Protein AF-A0A3D2PA11-F1 (afdb_monomer_lite)

Radius of gyration: 15.33 Å; chains: 1; bounding box: 35×35×40 Å

pLDDT: mean 89.42, std 8.68, range [53.09, 97.31]

Secondary structure (DSSP, 8-state):
---HHHHHHH----TT--SSSHHHHHHHHHHHTTPPP---TT------TTTT---SHHHHHHHHHHHHHHHHHHHHHHSS-HHHHHIIIII-TT--

Sequence (96 aa):
MMPRSTFETLGYFDERFLTGVEDIDYFYRARLAGLKMYMTSAVWYWHKEGATRDSSKEMSDQNKINHDENIRRFNEKWGFNCCSEMYVKIFNENQL

Structure (mmCIF, N/CA/C/O backbone):
data_AF-A0A3D2PA11-F1
#
_entry.id   AF-A0A3D2PA11-F1
#
loop_
_atom_site.group_PDB
_atom_site.id
_atom_site.type_symbol
_atom_site.label_atom_id
_atom_site.label_alt_id
_atom_site.label_comp_id
_atom_site.label_asym_id
_atom_site.label_entity_id
_atom_site.label_seq_id
_atom_site.pdbx_PDB_ins_code
_atom_site.Cartn_x
_atom_site.Cartn_y
_atom_site.Cartn_z
_atom_site.occupancy
_atom_site.B_iso_or_equiv
_atom_site.auth_seq_id
_atom_site.auth_comp_id
_atom_site.auth_asym_id
_atom_site.auth_atom_id
_atom_site.pdbx_PDB_model_num
ATOM 1 N N . MET A 1 1 ? -4.978 -13.092 2.676 1.00 83.94 1 MET A N 1
ATOM 2 C CA . MET A 1 1 ? -6.340 -13.199 2.096 1.00 83.94 1 MET A CA 1
ATOM 3 C C . MET A 1 1 ? -7.164 -12.016 2.570 1.00 83.94 1 MET A C 1
ATOM 5 O O . MET A 1 1 ? -6.891 -11.525 3.657 1.00 83.94 1 MET A O 1
ATOM 9 N N . MET A 1 2 ? -8.140 -11.567 1.782 1.00 90.06 2 MET A N 1
ATOM 10 C CA . MET A 1 2 ? -8.952 -10.386 2.085 1.00 90.06 2 MET A CA 1
ATOM 11 C C . MET A 1 2 ? -10.428 -10.652 1.742 1.00 90.06 2 MET A C 1
ATOM 13 O O . MET A 1 2 ? -10.691 -11.154 0.647 1.00 90.06 2 MET A O 1
ATOM 17 N N . PRO A 1 3 ? -11.388 -10.330 2.630 1.00 93.00 3 PRO A N 1
ATOM 18 C CA . PRO A 1 3 ? -12.811 -10.398 2.308 1.00 93.00 3 PRO A CA 1
ATOM 19 C C . PRO A 1 3 ? -13.186 -9.441 1.172 1.00 93.00 3 PRO A C 1
ATOM 21 O O . PRO A 1 3 ? -12.688 -8.319 1.105 1.00 93.00 3 PRO A O 1
ATOM 24 N N . ARG A 1 4 ? -14.135 -9.845 0.320 1.00 95.00 4 ARG A N 1
ATOM 25 C CA . ARG A 1 4 ? -14.679 -8.988 -0.748 1.00 95.00 4 ARG A CA 1
ATOM 26 C C . ARG A 1 4 ? -15.220 -7.663 -0.207 1.00 95.00 4 ARG A C 1
ATOM 28 O O . ARG A 1 4 ? -14.944 -6.619 -0.784 1.00 95.00 4 ARG A O 1
ATOM 35 N N . SER A 1 5 ? -15.925 -7.707 0.922 1.00 95.31 5 SER A N 1
ATOM 36 C CA . SER A 1 5 ? -16.489 -6.513 1.556 1.00 95.31 5 SER A CA 1
ATOM 37 C C . SER A 1 5 ? -15.420 -5.479 1.918 1.00 95.31 5 SER A C 1
ATOM 39 O O . SER A 1 5 ? -15.663 -4.283 1.793 1.00 95.31 5 SER A O 1
ATOM 41 N N . THR A 1 6 ? -14.218 -5.915 2.315 1.00 94.00 6 THR A N 1
ATOM 42 C CA . THR A 1 6 ? -13.088 -5.012 2.577 1.00 94.00 6 THR A CA 1
ATOM 43 C C . THR A 1 6 ? -12.672 -4.273 1.311 1.00 94.00 6 THR A C 1
ATOM 45 O O . THR A 1 6 ? -12.464 -3.067 1.358 1.00 94.00 6 THR A O 1
ATOM 48 N N . PHE A 1 7 ? -12.600 -4.978 0.181 1.00 94.38 7 PHE A N 1
ATOM 49 C CA . PHE A 1 7 ? -12.246 -4.388 -1.108 1.00 94.38 7 PHE A CA 1
ATOM 50 C C . PHE A 1 7 ? -13.283 -3.375 -1.596 1.00 94.38 7 PHE A C 1
ATOM 52 O O . PHE A 1 7 ? -12.935 -2.280 -2.023 1.00 94.38 7 PHE A O 1
ATOM 59 N N . GLU A 1 8 ? -14.563 -3.705 -1.452 1.00 95.12 8 GLU A N 1
ATOM 60 C CA . GLU A 1 8 ? -15.666 -2.811 -1.817 1.00 95.12 8 GLU A CA 1
ATOM 61 C C . GLU A 1 8 ? -15.737 -1.578 -0.902 1.00 95.12 8 GLU A C 1
ATOM 63 O O . GLU A 1 8 ? -16.064 -0.490 -1.364 1.00 95.1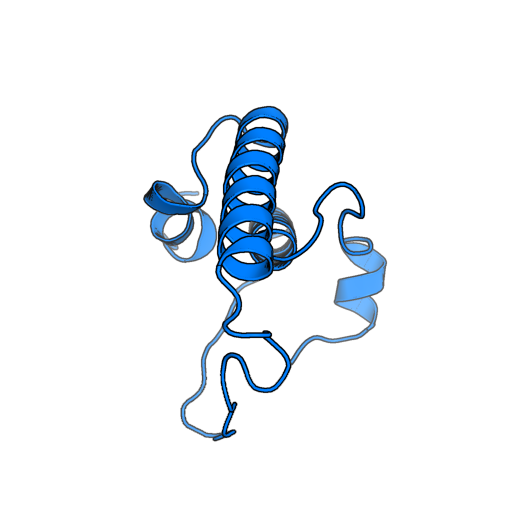2 8 GLU A O 1
ATOM 68 N N . THR A 1 9 ? -15.375 -1.724 0.377 1.00 95.50 9 THR A N 1
ATOM 69 C CA . THR A 1 9 ? -15.392 -0.619 1.351 1.00 95.50 9 THR A CA 1
ATOM 70 C C . THR A 1 9 ? -14.199 0.322 1.185 1.00 95.50 9 THR A C 1
ATOM 72 O O . THR A 1 9 ? -14.366 1.536 1.238 1.00 95.50 9 THR A O 1
ATOM 75 N N . LEU A 1 10 ? -12.986 -0.212 0.997 1.00 96.06 10 LEU A N 1
ATOM 76 C CA . LEU A 1 10 ? -11.775 0.607 0.852 1.00 96.06 10 LEU A CA 1
ATOM 77 C C . LEU A 1 10 ? -11.633 1.226 -0.544 1.00 96.06 10 LEU A C 1
ATOM 79 O O . LEU A 1 10 ? -10.851 2.165 -0.715 1.00 96.06 10 LEU A O 1
ATOM 83 N N . GLY A 1 11 ? -12.365 0.695 -1.525 1.00 95.81 11 GLY A N 1
ATOM 84 C CA . GLY A 1 11 ? -12.214 1.013 -2.937 1.00 95.81 11 GLY A CA 1
ATOM 85 C C . GLY A 1 11 ? -11.063 0.245 -3.587 1.00 95.81 11 GLY A C 1
ATOM 86 O O . GLY A 1 11 ? -10.174 -0.279 -2.915 1.00 95.81 11 GLY A O 1
ATOM 87 N N . TYR A 1 12 ? -11.073 0.210 -4.917 1.00 94.38 12 TYR A N 1
ATOM 88 C CA . TYR A 1 12 ? -10.134 -0.546 -5.748 1.00 94.38 12 TYR A CA 1
ATOM 89 C C . TYR A 1 12 ? -8.672 -0.072 -5.619 1.00 94.38 12 TYR A C 1
ATOM 91 O O . TYR A 1 12 ? -8.352 0.877 -4.893 1.00 94.38 12 TYR A O 1
ATOM 99 N N . PHE A 1 13 ? -7.758 -0.752 -6.314 1.00 95.31 13 PHE A N 1
ATOM 100 C CA . PHE A 1 13 ? -6.393 -0.256 -6.487 1.00 95.31 13 PHE A CA 1
ATOM 101 C C . PHE A 1 13 ? -6.400 1.070 -7.250 1.00 95.31 13 PHE A C 1
ATOM 103 O O . PHE A 1 13 ? -7.272 1.330 -8.076 1.00 95.31 13 PHE A O 1
ATOM 110 N N . ASP A 1 14 ? -5.435 1.925 -6.934 1.00 95.00 14 ASP A N 1
ATOM 111 C CA . ASP A 1 14 ? -5.295 3.218 -7.587 1.00 95.00 14 ASP A CA 1
ATOM 112 C C . ASP A 1 14 ? -4.566 3.032 -8.922 1.00 95.00 14 ASP A C 1
ATOM 114 O O . ASP A 1 14 ? -3.358 2.809 -8.956 1.00 95.00 14 ASP A O 1
ATOM 118 N N . GLU A 1 15 ? -5.313 3.116 -10.023 1.00 94.38 15 GLU A N 1
ATOM 119 C CA . GLU A 1 15 ? -4.820 2.867 -11.388 1.00 94.38 15 GLU A CA 1
ATOM 120 C C . GLU A 1 15 ? -3.773 3.885 -11.862 1.00 94.38 15 GLU A C 1
ATOM 122 O O . GLU A 1 15 ? -3.183 3.740 -12.933 1.00 94.38 15 GLU A O 1
ATOM 127 N N . ARG A 1 16 ? -3.499 4.923 -11.062 1.00 93.56 16 ARG A N 1
ATOM 128 C CA . ARG A 1 16 ? -2.365 5.813 -11.304 1.00 93.56 16 ARG A CA 1
ATOM 129 C C . ARG A 1 16 ? -1.035 5.122 -11.040 1.00 93.56 16 ARG A C 1
ATOM 131 O O . ARG A 1 16 ? -0.029 5.643 -11.495 1.00 93.56 16 ARG A O 1
ATOM 138 N N . PHE A 1 17 ? -0.970 4.009 -10.320 1.00 93.38 17 PHE A N 1
ATOM 139 C CA . PHE A 1 17 ? 0.267 3.239 -10.198 1.00 93.38 17 PHE A CA 1
ATOM 140 C C . PHE A 1 17 ? 0.376 2.247 -11.358 1.00 93.38 17 PHE A C 1
ATOM 142 O O . PHE A 1 17 ? -0.586 1.556 -11.672 1.00 93.38 17 PHE A O 1
ATOM 149 N N . LEU A 1 18 ? 1.543 2.191 -12.010 1.00 87.69 18 LEU A N 1
ATOM 150 C CA . LEU A 1 18 ? 1.784 1.256 -13.115 1.00 87.69 18 LEU A CA 1
ATOM 151 C C . LEU A 1 18 ? 1.950 -0.184 -12.602 1.00 87.69 18 LEU A C 1
ATOM 153 O O . LEU A 1 18 ? 1.002 -0.955 -12.563 1.00 87.69 18 LEU A O 1
ATOM 157 N N . THR A 1 19 ? 3.165 -0.571 -12.213 1.00 84.44 19 THR A N 1
ATOM 158 C CA . THR A 1 19 ? 3.435 -1.888 -11.624 1.00 84.44 19 THR A CA 1
ATOM 159 C C . THR A 1 19 ? 4.280 -1.712 -10.372 1.00 84.44 19 THR A C 1
ATOM 161 O O . THR A 1 19 ? 5.392 -1.185 -10.450 1.00 84.44 19 THR A O 1
ATOM 164 N N . GLY A 1 20 ? 3.762 -2.169 -9.234 1.00 86.56 20 GLY A N 1
ATOM 165 C CA . GLY A 1 20 ? 4.353 -2.002 -7.910 1.00 86.56 20 GLY A CA 1
ATOM 166 C C . GLY A 1 20 ? 3.897 -0.712 -7.222 1.00 86.56 20 GLY A C 1
ATOM 167 O O . GLY A 1 20 ? 3.601 0.283 -7.881 1.00 86.56 20 GLY A O 1
ATOM 168 N N . VAL A 1 21 ? 3.929 -0.707 -5.884 1.00 94.31 21 VAL A N 1
ATOM 169 C CA . VAL A 1 21 ? 3.491 0.391 -4.992 1.00 94.31 21 VAL A CA 1
ATOM 170 C C . VAL A 1 21 ? 1.966 0.495 -4.828 1.00 94.31 21 VAL A C 1
ATOM 172 O O . VAL A 1 21 ? 1.513 0.995 -3.796 1.00 94.31 21 VAL A O 1
ATOM 175 N N . GLU A 1 22 ? 1.153 -0.024 -5.755 1.00 95.00 22 GLU A N 1
ATOM 176 C CA . GLU A 1 22 ? -0.311 -0.043 -5.610 1.00 95.00 22 GLU A CA 1
ATOM 177 C C . GLU A 1 22 ? -0.783 -0.854 -4.396 1.00 95.00 22 GLU A C 1
ATOM 179 O O . GLU A 1 22 ? -1.777 -0.514 -3.750 1.00 95.00 22 GLU A O 1
ATOM 184 N N . ASP A 1 23 ? -0.050 -1.914 -4.069 1.00 93.56 23 ASP A N 1
ATOM 185 C CA . ASP A 1 23 ? -0.277 -2.761 -2.907 1.00 93.56 23 ASP A CA 1
ATOM 186 C C . ASP A 1 23 ? 0.041 -2.015 -1.607 1.00 93.56 23 ASP A C 1
ATOM 188 O O . ASP A 1 23 ? -0.758 -2.044 -0.671 1.00 93.56 23 ASP A O 1
ATOM 192 N N . ILE A 1 24 ? 1.146 -1.264 -1.572 1.00 95.06 24 ILE A N 1
ATOM 193 C CA . ILE A 1 24 ? 1.529 -0.418 -0.435 1.00 95.06 24 ILE A CA 1
ATOM 194 C C . ILE A 1 24 ? 0.484 0.677 -0.186 1.00 95.06 24 ILE A C 1
ATOM 196 O O . ILE A 1 24 ? 0.090 0.895 0.961 1.00 95.06 24 ILE A O 1
ATOM 200 N N . ASP A 1 25 ? 0.001 1.343 -1.240 1.00 96.50 25 ASP A N 1
ATOM 201 C CA . ASP A 1 25 ? -1.100 2.311 -1.142 1.00 96.50 25 ASP A CA 1
ATOM 202 C C . ASP A 1 25 ? -2.349 1.688 -0.518 1.00 96.50 25 ASP A C 1
ATOM 204 O O . ASP A 1 25 ? -2.943 2.246 0.409 1.00 96.50 25 ASP A O 1
ATOM 208 N N . TYR A 1 26 ? -2.729 0.509 -1.006 1.00 95.56 26 TYR A N 1
ATOM 209 C CA . TYR A 1 26 ? -3.898 -0.204 -0.519 1.00 95.56 26 TYR A CA 1
ATOM 210 C C . TYR A 1 26 ? -3.748 -0.607 0.955 1.00 95.56 26 TYR A C 1
ATOM 212 O O . TYR A 1 26 ? -4.662 -0.410 1.759 1.00 95.56 26 TYR A O 1
ATOM 220 N N . PHE A 1 27 ? -2.580 -1.121 1.340 1.00 94.25 27 PHE A N 1
ATOM 221 C CA . PHE A 1 27 ? -2.254 -1.474 2.721 1.00 94.25 27 PHE A CA 1
ATOM 222 C C . PHE A 1 27 ? -2.289 -0.266 3.652 1.00 94.25 27 PHE A C 1
ATOM 224 O O . PHE A 1 27 ? -2.813 -0.357 4.765 1.00 94.25 27 PHE A O 1
ATOM 231 N N . TYR A 1 28 ? -1.802 0.884 3.189 1.00 95.00 28 TYR A N 1
ATOM 232 C CA . TYR A 1 28 ? -1.860 2.110 3.969 1.00 95.00 28 TYR A CA 1
ATOM 233 C C . TYR A 1 28 ? -3.303 2.601 4.147 1.00 95.00 28 TYR A C 1
ATOM 235 O O . TYR A 1 28 ? -3.705 2.915 5.266 1.00 95.00 28 TYR A O 1
ATOM 243 N N . ARG A 1 29 ? -4.137 2.559 3.098 1.00 95.94 29 ARG A N 1
ATOM 244 C CA . ARG A 1 29 ? -5.581 2.844 3.218 1.00 95.94 29 ARG A CA 1
ATOM 245 C C . ARG A 1 29 ? -6.284 1.902 4.191 1.00 95.94 29 ARG A C 1
ATOM 247 O O . ARG A 1 29 ? -7.073 2.360 5.014 1.00 95.94 29 ARG A O 1
ATOM 254 N N . ALA A 1 30 ? -5.977 0.606 4.140 1.00 94.62 30 ALA A N 1
ATOM 255 C CA . ALA A 1 30 ? -6.518 -0.367 5.085 1.00 94.62 30 ALA A CA 1
ATOM 256 C C . ALA A 1 30 ? -6.131 -0.017 6.532 1.00 94.62 30 ALA A C 1
ATOM 258 O O . ALA A 1 30 ? -6.986 -0.034 7.419 1.00 94.62 30 ALA A O 1
ATOM 259 N N . ARG A 1 31 ? -4.871 0.376 6.762 1.00 92.94 31 ARG A N 1
ATOM 260 C C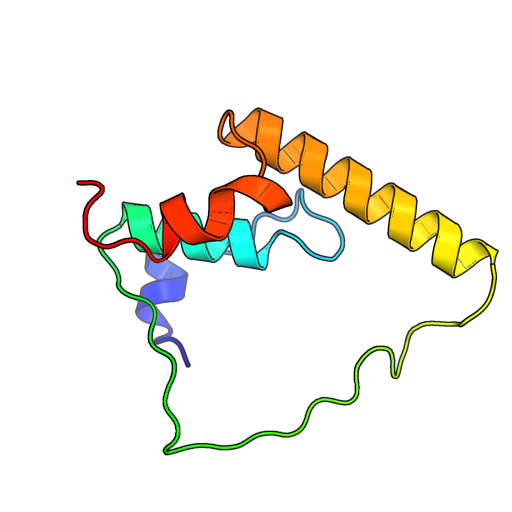A . ARG A 1 31 ? -4.387 0.821 8.075 1.00 92.94 31 ARG A CA 1
ATOM 261 C C . ARG A 1 31 ? -5.119 2.067 8.573 1.00 92.94 31 ARG A C 1
ATOM 263 O O . ARG A 1 31 ? -5.514 2.098 9.739 1.00 92.94 31 ARG A O 1
ATOM 270 N N . LEU A 1 32 ? -5.315 3.064 7.707 1.00 93.62 32 LEU A N 1
ATOM 271 C CA . LEU A 1 32 ? -6.067 4.286 8.020 1.00 93.62 32 LEU A CA 1
ATOM 272 C C . LEU A 1 32 ? -7.538 3.993 8.347 1.00 93.62 32 LEU A C 1
ATOM 274 O O . LEU A 1 32 ? -8.120 4.657 9.198 1.00 93.62 32 LEU A O 1
ATOM 278 N N . ALA A 1 33 ? -8.118 2.957 7.737 1.00 94.19 33 ALA A N 1
ATOM 279 C CA . ALA A 1 33 ? -9.452 2.454 8.061 1.00 94.19 33 ALA A CA 1
ATOM 280 C C . ALA A 1 33 ? -9.501 1.586 9.340 1.00 94.19 33 ALA A C 1
ATOM 282 O O . ALA A 1 33 ? -10.527 0.976 9.634 1.00 94.19 33 ALA A O 1
ATOM 283 N N . GLY A 1 34 ? -8.400 1.496 10.096 1.00 92.75 34 GLY A N 1
ATOM 284 C CA . GLY A 1 34 ? -8.321 0.734 11.346 1.00 92.75 34 GLY A CA 1
ATOM 285 C C . GLY A 1 34 ? -8.186 -0.779 11.162 1.00 92.75 34 GLY A C 1
ATOM 286 O O . GLY A 1 34 ? -8.282 -1.524 12.139 1.00 92.75 34 GLY A O 1
ATOM 287 N N . LEU A 1 35 ? -7.954 -1.256 9.937 1.00 92.38 35 LEU A N 1
ATOM 288 C CA . LEU A 1 35 ? -7.743 -2.675 9.672 1.00 92.38 35 LEU A CA 1
ATOM 289 C C . LEU A 1 35 ? -6.296 -3.071 9.961 1.00 92.38 35 LEU A C 1
ATOM 291 O O . LEU A 1 35 ? -5.353 -2.307 9.746 1.00 92.38 35 LEU A O 1
ATOM 295 N N . LYS A 1 36 ? -6.130 -4.309 10.427 1.00 88.94 36 LYS A N 1
ATOM 296 C CA . LYS A 1 36 ? -4.828 -4.904 10.719 1.00 88.94 36 LYS A CA 1
ATOM 297 C C . LYS A 1 36 ? -4.428 -5.884 9.628 1.00 88.94 36 LYS A C 1
ATOM 299 O O . LYS A 1 36 ? -5.238 -6.684 9.159 1.00 88.94 36 LYS A O 1
ATOM 304 N N . MET A 1 37 ? -3.156 -5.838 9.258 1.00 88.56 37 MET A N 1
ATOM 305 C CA . MET A 1 37 ? -2.546 -6.808 8.360 1.00 88.56 37 MET A CA 1
ATOM 306 C C . MET A 1 37 ? -1.862 -7.901 9.171 1.00 88.56 37 MET A C 1
ATOM 308 O O . MET A 1 37 ? -1.109 -7.610 10.096 1.00 88.56 37 MET A O 1
ATOM 312 N N . TYR A 1 38 ? -2.094 -9.156 8.792 1.00 88.12 38 TYR A N 1
ATOM 313 C CA . TYR A 1 38 ? -1.524 -10.313 9.472 1.00 88.12 38 TYR A CA 1
ATOM 314 C C . TYR A 1 38 ? -0.781 -11.212 8.492 1.00 88.12 38 TYR A C 1
ATOM 316 O O . TYR A 1 38 ? -1.287 -11.533 7.415 1.00 88.12 38 TYR A O 1
ATOM 324 N N . MET A 1 39 ? 0.395 -11.666 8.915 1.00 89.06 39 MET A N 1
ATOM 325 C CA . MET A 1 39 ? 1.090 -12.798 8.311 1.00 89.06 39 MET A CA 1
ATOM 326 C C . MET A 1 39 ? 0.884 -14.029 9.194 1.00 89.06 39 MET A C 1
ATOM 328 O O . MET A 1 39 ? 0.870 -13.921 10.418 1.00 89.06 39 MET A O 1
ATOM 332 N N . THR A 1 40 ? 0.709 -15.198 8.580 1.00 90.75 40 THR A N 1
ATOM 333 C CA . THR A 1 40 ? 0.518 -16.465 9.297 1.00 90.75 40 THR A CA 1
ATOM 334 C C . THR A 1 40 ? 1.462 -17.526 8.756 1.00 90.75 40 THR A C 1
ATOM 336 O O . THR A 1 40 ? 1.618 -17.660 7.547 1.00 90.75 40 THR A O 1
ATOM 339 N N . SER A 1 41 ? 2.069 -18.299 9.655 1.00 94.25 41 SER A N 1
ATOM 340 C CA . SER A 1 41 ? 2.899 -19.462 9.320 1.00 94.25 41 SER A CA 1
ATOM 341 C C . SER A 1 41 ? 2.080 -20.732 9.066 1.00 94.25 41 SER A C 1
ATOM 343 O O . SER A 1 41 ? 2.642 -21.769 8.720 1.00 94.25 41 SER A O 1
ATOM 345 N N . ALA A 1 42 ? 0.753 -20.673 9.226 1.00 96.44 42 ALA A N 1
ATOM 346 C CA . ALA A 1 42 ? -0.138 -21.810 8.998 1.00 96.44 42 ALA A CA 1
ATOM 347 C C . ALA A 1 42 ? -0.337 -22.139 7.507 1.00 96.44 42 ALA A C 1
ATOM 349 O O . ALA A 1 42 ? -0.820 -23.219 7.177 1.00 96.44 42 ALA A O 1
ATOM 350 N N . VAL A 1 43 ? 0.007 -21.215 6.605 1.00 93.69 43 VAL A N 1
ATOM 351 C CA . VAL A 1 43 ? -0.162 -21.373 5.157 1.00 93.69 43 VAL A CA 1
ATOM 352 C C . VAL A 1 43 ? 1.133 -20.992 4.457 1.00 93.69 43 VAL A C 1
ATOM 354 O O . VAL A 1 43 ? 1.739 -19.973 4.775 1.00 93.69 43 VAL A O 1
ATOM 357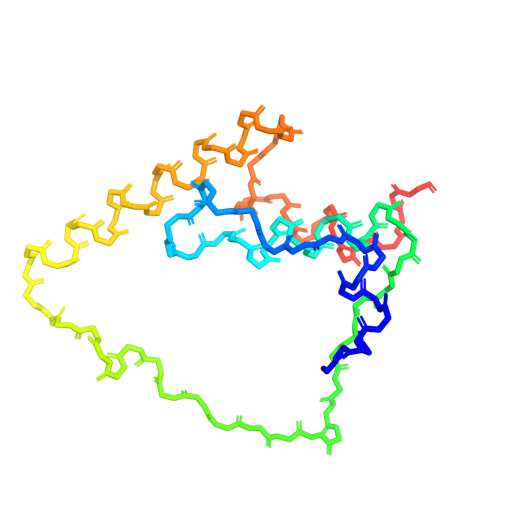 N N . TRP A 1 44 ? 1.532 -21.810 3.486 1.00 93.50 44 TRP A N 1
ATOM 358 C CA . TRP A 1 44 ? 2.751 -21.637 2.706 1.00 93.50 44 TRP A CA 1
ATOM 359 C C . TRP A 1 44 ? 2.377 -21.590 1.229 1.00 93.50 44 TRP A C 1
ATOM 361 O O . TRP A 1 44 ? 1.583 -22.402 0.758 1.00 93.50 44 TRP A O 1
ATOM 371 N N . TYR A 1 45 ? 2.949 -20.642 0.498 1.00 91.25 45 TYR A N 1
ATOM 372 C CA . TYR A 1 45 ? 2.829 -20.557 -0.952 1.00 91.25 45 TYR A CA 1
ATOM 373 C C . TYR A 1 45 ? 4.199 -20.254 -1.547 1.00 91.25 45 TYR A C 1
ATOM 375 O O . TYR A 1 45 ? 5.038 -19.611 -0.917 1.00 91.25 45 TYR A O 1
ATOM 383 N N . TRP A 1 46 ? 4.431 -20.737 -2.763 1.00 92.62 46 TRP A N 1
ATOM 384 C CA . TRP A 1 46 ? 5.653 -20.468 -3.506 1.00 92.62 46 TRP A CA 1
ATOM 385 C C . TRP A 1 46 ? 5.369 -19.464 -4.618 1.00 92.6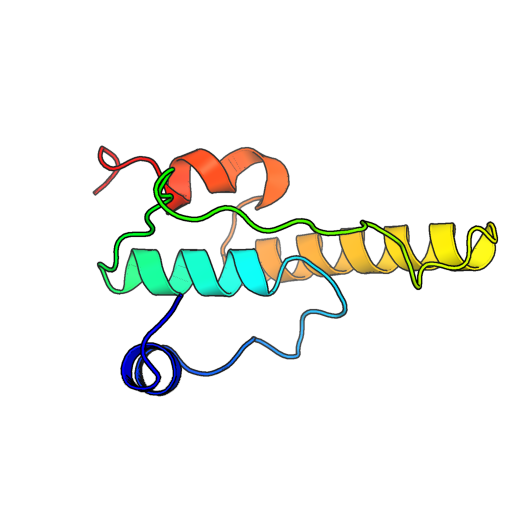2 46 TRP A C 1
ATOM 387 O O . TRP A 1 46 ? 4.374 -19.589 -5.332 1.00 92.62 46 TRP A O 1
ATOM 397 N N . HIS A 1 47 ? 6.247 -18.476 -4.768 1.00 88.38 47 HIS A N 1
ATOM 398 C CA . HIS A 1 47 ? 6.159 -17.463 -5.811 1.00 88.38 47 HIS A CA 1
ATOM 399 C C . HIS A 1 47 ? 7.478 -17.416 -6.583 1.00 88.38 47 HIS A C 1
ATOM 401 O O . HIS A 1 47 ? 8.532 -17.156 -6.003 1.00 88.38 47 HIS A O 1
ATOM 407 N N . LYS A 1 48 ? 7.423 -17.668 -7.898 1.00 89.62 48 LYS A N 1
ATOM 408 C CA . LYS A 1 48 ? 8.564 -17.459 -8.794 1.00 89.62 48 LYS A CA 1
ATOM 409 C C . LYS A 1 48 ? 8.628 -15.992 -9.191 1.00 89.62 48 LYS A C 1
ATOM 411 O O . LYS A 1 48 ? 7.963 -15.575 -10.139 1.00 89.62 48 LYS A O 1
ATOM 416 N N . GLU A 1 49 ? 9.439 -15.226 -8.480 1.00 82.69 49 GLU A N 1
ATOM 417 C CA . GLU A 1 49 ? 9.655 -13.826 -8.820 1.00 82.69 49 GLU A CA 1
ATOM 418 C C . GLU A 1 49 ? 10.222 -13.681 -10.243 1.00 82.69 49 GLU A C 1
ATOM 420 O O . GLU A 1 49 ? 11.066 -14.464 -10.682 1.00 82.69 49 GLU A O 1
ATOM 425 N N . GLY A 1 50 ? 9.728 -12.686 -10.984 1.00 78.25 50 GLY A N 1
ATOM 426 C CA . GLY A 1 50 ? 10.283 -12.318 -12.287 1.00 78.25 50 GLY A CA 1
ATOM 427 C C . GLY A 1 50 ? 10.045 -13.327 -13.411 1.00 78.25 50 GLY A C 1
ATOM 428 O O . GLY A 1 50 ? 10.669 -13.204 -14.457 1.00 78.25 50 GLY A O 1
ATOM 429 N N . ALA A 1 51 ? 9.136 -14.295 -13.246 1.00 76.12 51 ALA A N 1
ATOM 430 C CA . ALA A 1 51 ? 8.882 -15.336 -14.248 1.00 76.12 51 ALA A CA 1
ATOM 431 C C . ALA A 1 51 ? 8.493 -14.801 -15.643 1.00 76.12 51 ALA A C 1
ATOM 433 O O . ALA A 1 51 ? 8.714 -15.487 -16.637 1.00 76.12 51 ALA A O 1
ATOM 434 N N . THR A 1 52 ? 7.923 -13.596 -15.704 1.00 70.50 52 THR A N 1
ATOM 435 C CA . THR A 1 52 ? 7.504 -12.898 -16.929 1.00 70.50 52 THR A CA 1
ATOM 436 C C . THR A 1 52 ? 8.340 -11.655 -17.233 1.00 70.50 52 THR A C 1
ATOM 438 O O . THR A 1 52 ? 8.069 -10.967 -18.215 1.00 70.50 52 THR A O 1
ATOM 441 N N . ARG A 1 53 ? 9.343 -11.337 -16.405 1.00 71.00 53 ARG A N 1
ATOM 442 C CA . ARG A 1 53 ? 10.224 -10.196 -16.655 1.00 71.00 53 ARG A CA 1
ATOM 443 C C . ARG A 1 53 ? 11.243 -10.619 -17.702 1.00 71.00 53 ARG A C 1
ATOM 445 O O . ARG A 1 53 ? 12.071 -11.489 -17.445 1.00 71.00 53 ARG A O 1
ATOM 452 N N . ASP A 1 54 ? 11.168 -10.002 -18.874 1.00 68.62 54 ASP A N 1
ATOM 453 C CA . ASP A 1 54 ? 12.271 -10.045 -19.824 1.00 68.62 54 ASP A CA 1
ATOM 454 C C . ASP A 1 54 ? 13.514 -9.440 -19.149 1.00 68.62 54 ASP A C 1
ATOM 456 O O . ASP A 1 54 ? 13.450 -8.368 -18.543 1.00 68.62 54 ASP A O 1
ATOM 460 N N . SER A 1 55 ? 14.631 -10.163 -19.207 1.00 72.25 55 SER A N 1
ATOM 461 C CA . SER A 1 55 ? 15.915 -9.734 -18.650 1.00 72.25 55 SER A CA 1
ATOM 462 C C . SER A 1 55 ? 16.667 -8.777 -19.576 1.00 72.25 55 SER A C 1
ATOM 464 O O . SER A 1 55 ? 17.824 -8.448 -19.310 1.00 72.25 55 SER A O 1
ATOM 466 N N . SER A 1 56 ? 16.055 -8.360 -20.688 1.00 82.94 56 SER A N 1
ATOM 467 C CA . SER A 1 56 ? 16.608 -7.320 -21.542 1.00 82.94 56 SER A CA 1
ATOM 468 C C . SER A 1 56 ? 16.846 -6.030 -20.755 1.00 82.94 56 SER A C 1
ATOM 470 O O . SER A 1 56 ? 16.111 -5.657 -19.834 1.00 82.94 56 SER A O 1
ATOM 472 N N . LYS A 1 57 ? 17.915 -5.326 -21.131 1.00 82.12 57 LYS A N 1
ATOM 473 C CA . LYS A 1 57 ? 18.292 -4.062 -20.498 1.00 82.12 57 LYS A CA 1
ATOM 474 C C . LYS A 1 57 ? 17.164 -3.028 -20.594 1.00 82.12 57 LYS A C 1
ATOM 476 O O . LYS A 1 57 ? 16.882 -2.350 -19.617 1.00 82.12 57 LYS A O 1
ATOM 481 N N . GLU A 1 58 ? 16.486 -2.967 -21.737 1.00 81.75 58 GLU A N 1
ATOM 482 C CA . GLU A 1 58 ? 15.370 -2.051 -21.986 1.00 81.75 58 GLU A CA 1
ATOM 483 C C . GLU A 1 58 ? 14.211 -2.271 -21.005 1.00 81.75 58 GLU A C 1
ATOM 485 O O . GLU A 1 58 ? 13.740 -1.324 -20.376 1.00 81.75 58 GLU A O 1
ATOM 490 N N . MET A 1 59 ? 13.803 -3.525 -20.791 1.00 80.69 59 MET A N 1
ATOM 491 C CA . MET A 1 59 ? 12.751 -3.856 -19.830 1.00 80.69 59 MET A CA 1
ATOM 492 C C . MET A 1 59 ? 13.178 -3.543 -18.390 1.00 80.69 59 MET A C 1
ATOM 494 O O . MET A 1 59 ? 12.373 -3.083 -17.578 1.00 80.69 59 MET A O 1
ATOM 498 N N . SER A 1 60 ? 14.447 -3.779 -18.050 1.00 84.06 60 SER A N 1
ATOM 499 C CA . SER A 1 60 ? 15.002 -3.406 -16.745 1.00 84.06 60 SER A CA 1
ATOM 500 C C . SER A 1 60 ? 14.960 -1.891 -16.524 1.00 84.06 60 SER A C 1
ATOM 502 O O . SER A 1 60 ? 14.532 -1.435 -15.462 1.00 84.06 60 SER A O 1
ATOM 504 N N . ASP A 1 61 ? 15.359 -1.113 -17.528 1.00 86.50 61 ASP A N 1
ATOM 505 C CA . ASP A 1 61 ? 15.351 0.348 -17.473 1.00 86.50 61 ASP A CA 1
ATOM 506 C C . ASP A 1 61 ? 13.910 0.874 -17.353 1.00 86.50 61 ASP A C 1
ATOM 508 O O . ASP A 1 61 ? 13.625 1.697 -16.481 1.00 86.50 61 ASP A O 1
ATOM 512 N N . GLN A 1 62 ? 12.966 0.324 -18.124 1.00 86.12 62 GLN A N 1
ATOM 513 C CA . GLN A 1 62 ? 11.548 0.678 -18.024 1.00 86.12 62 GLN A CA 1
ATOM 514 C C . GLN A 1 62 ? 10.954 0.328 -16.652 1.00 86.12 62 GLN A C 1
ATOM 516 O O . GLN A 1 62 ? 10.207 1.121 -16.080 1.00 86.12 62 GLN A O 1
ATOM 521 N N . ASN A 1 63 ? 11.304 -0.832 -16.090 1.00 86.50 63 ASN A N 1
ATOM 522 C CA . ASN A 1 63 ? 10.882 -1.225 -14.745 1.00 86.50 63 ASN A CA 1
ATOM 523 C C . ASN A 1 63 ? 11.379 -0.240 -13.684 1.00 86.50 63 ASN A C 1
ATOM 525 O O . ASN A 1 63 ? 10.628 0.106 -12.774 1.00 86.50 63 ASN A O 1
ATOM 529 N N . LYS A 1 64 ? 12.627 0.224 -13.807 1.00 87.69 64 LYS A N 1
ATOM 530 C CA . LYS A 1 64 ? 13.196 1.228 -12.906 1.00 87.69 64 LYS A CA 1
ATOM 531 C C . LYS A 1 64 ? 12.460 2.563 -13.035 1.00 87.69 64 LYS A C 1
ATOM 533 O O . LYS A 1 64 ? 12.054 3.117 -12.021 1.00 87.69 64 LYS A O 1
ATOM 538 N N . ILE A 1 65 ? 12.217 3.029 -14.262 1.00 89.38 65 ILE A N 1
ATOM 539 C CA . ILE A 1 65 ? 11.460 4.264 -14.521 1.00 89.38 65 ILE A CA 1
ATOM 540 C C . ILE A 1 65 ? 10.056 4.175 -13.911 1.00 89.38 65 ILE A C 1
ATOM 542 O O . ILE A 1 65 ? 9.630 5.091 -13.212 1.00 89.38 65 ILE A O 1
ATOM 546 N N . ASN A 1 66 ? 9.351 3.061 -14.129 1.00 91.38 66 ASN A N 1
ATOM 547 C CA . ASN A 1 66 ? 8.014 2.844 -13.574 1.00 91.38 66 ASN A CA 1
ATOM 548 C C . ASN A 1 66 ? 8.030 2.839 -12.042 1.00 91.38 66 ASN A C 1
ATOM 550 O O . ASN A 1 66 ? 7.133 3.399 -11.417 1.00 91.38 66 ASN A O 1
ATOM 554 N N . HIS A 1 67 ? 9.047 2.222 -11.439 1.00 92.12 67 HIS A N 1
ATOM 555 C CA . HIS A 1 67 ? 9.208 2.189 -9.991 1.00 92.12 67 HIS A CA 1
ATOM 556 C C . HIS A 1 67 ? 9.442 3.589 -9.408 1.00 92.12 67 HIS A C 1
ATOM 558 O O . HIS A 1 67 ? 8.748 3.981 -8.471 1.00 92.12 67 HIS A O 1
ATOM 564 N N . ASP A 1 68 ? 10.360 4.360 -9.994 1.00 94.38 68 ASP A N 1
ATOM 565 C CA . ASP A 1 68 ? 10.681 5.720 -9.549 1.00 94.38 68 ASP A CA 1
ATOM 566 C C . ASP A 1 68 ? 9.462 6.653 -9.697 1.00 94.38 68 ASP A C 1
ATOM 568 O O . ASP A 1 68 ? 9.145 7.436 -8.799 1.00 94.38 68 ASP A O 1
ATOM 572 N N . GLU A 1 69 ? 8.718 6.516 -10.797 1.00 95.56 69 GLU A N 1
ATOM 573 C CA . GLU A 1 69 ? 7.478 7.254 -11.042 1.00 95.56 69 GLU A CA 1
ATOM 574 C C . GLU A 1 69 ? 6.368 6.873 -10.052 1.00 95.56 69 GLU A C 1
ATOM 576 O O . GLU A 1 69 ? 5.668 7.747 -9.536 1.00 95.56 69 GLU A O 1
ATOM 581 N N . ASN A 1 70 ? 6.217 5.585 -9.737 1.00 96.50 70 ASN A N 1
ATOM 582 C CA . ASN A 1 70 ? 5.242 5.125 -8.751 1.00 96.50 70 ASN A CA 1
ATOM 583 C C . ASN A 1 70 ? 5.584 5.626 -7.339 1.00 96.50 70 ASN A C 1
ATOM 585 O O . ASN A 1 70 ? 4.683 6.065 -6.623 1.00 96.50 70 ASN A O 1
ATOM 589 N N . ILE A 1 71 ? 6.867 5.649 -6.956 1.00 96.19 71 ILE A N 1
ATOM 590 C CA . ILE A 1 71 ? 7.310 6.272 -5.698 1.00 96.19 71 ILE A CA 1
ATOM 591 C C . ILE A 1 71 ? 6.960 7.759 -5.695 1.00 96.19 71 ILE A C 1
ATOM 593 O O . ILE A 1 71 ? 6.414 8.254 -4.711 1.00 96.19 71 ILE A O 1
ATOM 597 N N . ARG A 1 72 ? 7.226 8.486 -6.788 1.00 96.19 72 ARG A N 1
ATOM 598 C CA . ARG A 1 72 ? 6.874 9.909 -6.885 1.00 96.19 72 ARG A CA 1
ATOM 599 C C . ARG A 1 72 ? 5.377 10.127 -6.664 1.00 96.19 72 ARG A C 1
ATOM 601 O O . ARG A 1 72 ? 5.009 10.920 -5.802 1.00 96.19 72 ARG A O 1
ATOM 608 N N . ARG A 1 73 ? 4.526 9.378 -7.375 1.00 96.38 73 ARG A N 1
ATOM 609 C CA . ARG A 1 73 ? 3.058 9.447 -7.246 1.00 96.38 73 ARG A CA 1
ATOM 610 C C . ARG A 1 73 ? 2.589 9.134 -5.828 1.00 96.38 73 ARG A C 1
ATOM 612 O O . ARG A 1 73 ? 1.671 9.777 -5.323 1.00 96.38 73 ARG A O 1
ATOM 619 N N . PHE A 1 74 ? 3.222 8.163 -5.170 1.00 97.31 74 PHE A N 1
ATOM 620 C CA . PHE A 1 74 ? 2.918 7.828 -3.783 1.00 97.31 74 PHE A CA 1
ATOM 621 C C . PHE A 1 74 ? 3.278 8.983 -2.844 1.00 97.31 74 PHE A C 1
ATOM 623 O O . PHE A 1 74 ? 2.455 9.391 -2.024 1.00 97.31 74 PHE A O 1
AT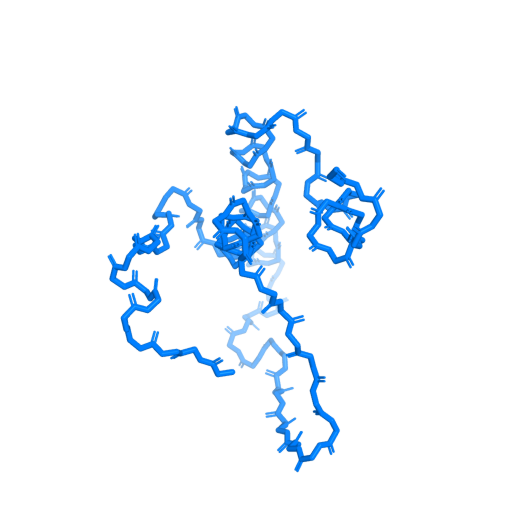OM 630 N N . ASN A 1 75 ? 4.479 9.542 -2.995 1.00 96.69 75 ASN A N 1
ATOM 631 C CA . ASN A 1 75 ? 4.959 10.647 -2.169 1.00 96.69 75 ASN A CA 1
ATOM 632 C C . ASN A 1 75 ? 4.091 11.897 -2.357 1.00 96.69 75 ASN A C 1
ATOM 634 O O . ASN A 1 75 ? 3.778 12.569 -1.382 1.00 96.69 75 ASN A O 1
ATOM 638 N N . GLU A 1 76 ? 3.659 12.188 -3.584 1.00 97.19 76 GLU A N 1
ATOM 639 C CA . GLU A 1 76 ? 2.714 13.271 -3.878 1.00 97.19 76 GLU A CA 1
ATOM 640 C C . GLU A 1 76 ? 1.354 13.043 -3.206 1.00 97.19 76 GLU A C 1
ATOM 642 O O . GLU A 1 76 ? 0.757 13.983 -2.684 1.00 97.19 76 GLU A O 1
ATOM 647 N N . LYS A 1 77 ? 0.865 11.797 -3.191 1.00 96.81 77 LYS A N 1
ATOM 648 C CA . LYS A 1 77 ? -0.430 11.438 -2.597 1.00 96.81 77 LYS A CA 1
ATOM 649 C C . LYS A 1 77 ? -0.421 11.503 -1.068 1.00 96.81 77 LYS A C 1
ATOM 651 O O . LYS A 1 77 ? -1.406 11.946 -0.483 1.00 96.81 77 LYS A O 1
ATOM 656 N N . TRP A 1 78 ? 0.652 11.038 -0.428 1.00 96.50 78 TRP A N 1
ATOM 657 C CA . TRP A 1 78 ? 0.675 10.791 1.019 1.00 96.50 78 TRP A CA 1
ATOM 658 C C . TRP A 1 78 ? 1.675 11.641 1.807 1.00 96.50 78 TRP A C 1
ATOM 660 O O . TRP A 1 78 ? 1.598 11.687 3.033 1.00 96.50 78 TRP A O 1
ATOM 670 N N . GLY A 1 79 ? 2.601 12.326 1.135 1.00 96.50 79 GLY A N 1
ATOM 671 C CA . GLY A 1 79 ? 3.580 13.213 1.765 1.00 96.50 79 GLY A CA 1
ATOM 672 C C . GLY A 1 79 ? 4.759 12.505 2.440 1.00 96.50 79 GLY A C 1
ATOM 673 O O . GLY A 1 79 ? 5.460 13.135 3.228 1.00 96.50 79 GLY A O 1
ATOM 674 N N . PHE A 1 80 ? 4.987 11.218 2.164 1.00 95.62 80 PHE A N 1
ATOM 675 C CA . PHE A 1 80 ? 6.093 10.441 2.736 1.00 95.62 80 PHE A CA 1
ATOM 676 C C . PHE A 1 80 ? 6.590 9.369 1.763 1.00 95.62 80 PHE A C 1
ATOM 678 O O . PHE A 1 80 ? 5.867 9.003 0.837 1.00 95.62 80 PHE A O 1
ATOM 685 N N . ASN A 1 81 ? 7.804 8.849 1.980 1.00 95.25 81 ASN A N 1
ATOM 686 C CA . ASN A 1 81 ? 8.401 7.858 1.082 1.00 95.25 81 ASN A CA 1
ATOM 687 C C . ASN A 1 81 ? 8.015 6.421 1.462 1.00 95.25 81 ASN A C 1
ATOM 689 O O . ASN A 1 81 ? 8.364 5.930 2.539 1.00 95.25 81 ASN A O 1
ATOM 693 N N . CYS A 1 82 ? 7.317 5.719 0.560 1.00 93.25 82 CYS A N 1
ATOM 694 C CA . CYS A 1 82 ? 6.858 4.351 0.812 1.00 93.25 82 CYS A CA 1
ATOM 695 C C . CYS A 1 82 ? 8.006 3.368 1.071 1.00 93.25 82 CYS A C 1
ATOM 697 O O . CYS A 1 82 ? 7.872 2.484 1.907 1.00 93.25 82 CYS A O 1
ATOM 699 N N . CYS A 1 83 ? 9.153 3.512 0.413 1.00 89.94 83 CYS A N 1
ATOM 700 C CA . CYS A 1 83 ? 10.261 2.569 0.555 1.00 89.94 83 CYS A CA 1
ATOM 701 C C . CYS A 1 83 ? 10.970 2.691 1.910 1.00 89.94 83 CYS A C 1
ATOM 703 O O . CYS A 1 83 ? 11.454 1.689 2.431 1.00 89.94 83 CYS A O 1
ATOM 705 N N . SER A 1 84 ? 11.024 3.891 2.494 1.00 93.75 84 SER A N 1
ATOM 706 C CA . SER A 1 84 ? 11.695 4.116 3.781 1.00 93.75 84 SER A CA 1
ATOM 707 C C . SER A 1 84 ? 10.762 4.069 4.988 1.00 93.75 84 SER A C 1
ATOM 709 O O . SER A 1 84 ? 11.207 3.734 6.082 1.00 93.75 84 SER A O 1
ATOM 711 N N . GLU A 1 85 ? 9.482 4.408 4.824 1.00 93.94 85 GLU A N 1
ATOM 712 C CA . GLU A 1 85 ? 8.581 4.632 5.963 1.00 93.94 85 GLU A CA 1
ATOM 713 C C . GLU A 1 85 ? 7.407 3.652 6.037 1.00 93.94 85 GLU A C 1
ATOM 715 O O . GLU A 1 85 ? 6.744 3.590 7.074 1.00 93.94 85 GLU A O 1
ATOM 720 N N . MET A 1 86 ? 7.161 2.849 4.992 1.00 90.56 86 MET A N 1
ATOM 721 C CA . MET A 1 86 ? 6.020 1.923 4.944 1.00 90.56 86 MET A CA 1
ATOM 722 C C . MET A 1 86 ? 5.945 1.025 6.176 1.00 90.56 86 MET A C 1
ATOM 724 O O . MET A 1 86 ? 4.873 0.910 6.768 1.00 90.56 86 MET A O 1
ATOM 728 N N . TYR A 1 87 ? 7.068 0.442 6.606 1.00 87.56 87 TYR A N 1
ATOM 729 C CA . TYR A 1 87 ? 7.051 -0.472 7.746 1.00 87.56 87 TYR A CA 1
ATOM 730 C C . TYR A 1 87 ? 6.489 0.197 9.006 1.00 87.56 87 TYR A C 1
ATOM 732 O O . TYR A 1 87 ? 5.587 -0.326 9.661 1.00 87.56 87 TYR A O 1
ATOM 740 N N . VAL A 1 88 ? 6.992 1.394 9.308 1.00 90.12 88 VAL A N 1
ATOM 741 C CA . VAL A 1 88 ? 6.590 2.155 10.491 1.00 90.12 88 VAL A CA 1
ATOM 742 C C . VAL A 1 88 ? 5.145 2.634 10.356 1.00 90.12 88 VAL A C 1
ATOM 744 O O . VAL A 1 88 ? 4.378 2.515 11.303 1.00 90.12 88 VAL A O 1
ATOM 747 N N . LYS A 1 89 ? 4.740 3.124 9.183 1.00 90.06 89 LYS A N 1
ATOM 748 C CA . LYS A 1 89 ? 3.398 3.686 8.972 1.00 90.06 89 LYS A CA 1
ATOM 749 C C . LYS A 1 89 ? 2.292 2.630 8.918 1.00 90.06 89 LYS A C 1
ATOM 751 O O . LYS A 1 89 ? 1.165 2.924 9.309 1.00 90.06 89 LYS A O 1
ATOM 756 N N . ILE A 1 90 ? 2.587 1.425 8.429 1.00 89.69 90 ILE A N 1
ATOM 757 C CA . ILE A 1 90 ? 1.585 0.370 8.218 1.00 89.69 90 ILE A CA 1
ATOM 758 C C . ILE A 1 90 ? 1.570 -0.630 9.375 1.00 89.69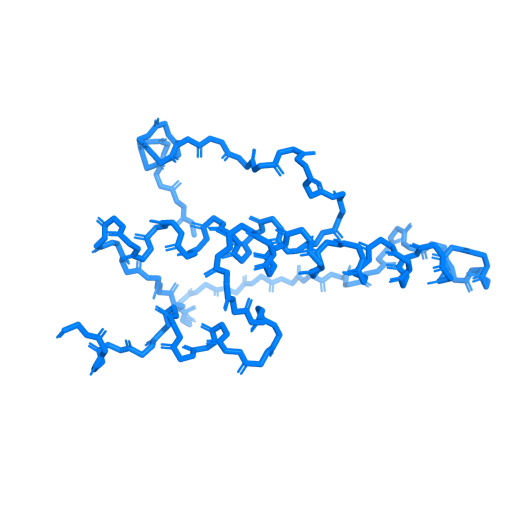 90 ILE A C 1
ATOM 760 O O . ILE A 1 90 ? 0.498 -0.944 9.890 1.00 89.69 90 ILE A O 1
ATOM 764 N N . PHE A 1 91 ? 2.734 -1.114 9.811 1.00 86.06 91 PHE A N 1
ATOM 765 C CA . PHE A 1 91 ? 2.819 -2.257 10.728 1.00 86.06 91 PHE A CA 1
ATOM 766 C C . PHE A 1 91 ? 3.159 -1.882 12.171 1.00 86.06 91 PHE A C 1
ATOM 768 O O . PHE A 1 91 ? 2.980 -2.710 13.062 1.00 86.06 91 PHE A O 1
ATOM 775 N N . ASN A 1 92 ? 3.624 -0.658 12.441 1.00 83.38 92 ASN A N 1
ATOM 776 C CA . ASN A 1 92 ? 3.853 -0.238 13.820 1.00 83.38 92 ASN A CA 1
ATOM 777 C C . ASN A 1 92 ? 2.519 0.113 14.499 1.00 83.38 92 ASN A C 1
ATOM 779 O O . ASN A 1 92 ? 1.835 1.077 14.140 1.00 83.38 92 ASN A O 1
ATOM 783 N N . GLU A 1 93 ? 2.144 -0.680 15.500 1.00 68.69 93 GLU A N 1
ATOM 784 C CA . GLU A 1 93 ? 0.903 -0.481 16.254 1.00 68.69 93 GLU A CA 1
ATOM 785 C C . GLU A 1 93 ? 0.986 0.704 17.236 1.00 68.69 93 GLU A C 1
ATOM 787 O O . GLU A 1 93 ? -0.050 1.206 17.656 1.00 68.69 93 GLU A O 1
ATOM 792 N N . ASN A 1 94 ? 2.192 1.212 17.532 1.00 66.38 94 ASN A N 1
ATOM 793 C CA . ASN A 1 94 ? 2.433 2.271 18.524 1.00 66.38 94 ASN A CA 1
ATOM 794 C C . ASN A 1 94 ? 2.319 3.715 17.978 1.00 66.38 94 ASN A C 1
ATOM 796 O O . ASN A 1 94 ? 2.777 4.646 18.636 1.00 66.38 94 ASN A O 1
ATOM 800 N N . GLN A 1 95 ? 1.789 3.919 16.765 1.00 56.00 95 GLN A N 1
ATOM 801 C CA . GLN A 1 95 ? 1.700 5.240 16.107 1.00 56.00 95 GLN A CA 1
ATOM 802 C C . GLN A 1 95 ? 0.263 5.749 15.870 1.00 56.00 95 GLN A C 1
ATOM 804 O O . GLN A 1 95 ? 0.014 6.442 14.885 1.00 56.00 95 GLN A O 1
ATOM 809 N N . LEU A 1 96 ? -0.682 5.439 16.762 1.00 53.09 96 LEU A N 1
ATOM 810 C CA . LEU A 1 96 ? -1.979 6.129 16.811 1.00 53.09 96 LEU A CA 1
ATOM 811 C C . LEU A 1 96 ? -2.217 6.736 18.190 1.00 53.09 96 LEU A C 1
ATOM 813 O O . LEU A 1 96 ? -2.059 5.985 19.176 1.00 53.09 96 LEU A O 1
#

Foldseek 3Di:
DDDPVLCVVLDHFDVQQDPDPSVLVSLLSCVVVVHADDDDPPDDDDDDPCPPQDPDPVSVVVVVVSVVSSQVVVCVVPVDGCVPCSCVSRHPPPPD